Protein AF-A0AA40S9V7-F1 (afdb_monomer)

Mean predicted aligned error: 4.89 Å

Organism: NCBI:txid67282

Sequence (47 aa):
MSHRNAPLTPTGRLRLARCVVDEGWPLRRAAERFQVSHTTAARWAGR

InterPro domains:
  IPR009057 Homedomain-like superfamily [SSF46689] (3-47)

Nearest PDB structures (foldseek):
  8d8k-assembly1_6  TM=9.382E-01  e=6.782E-01  Saccharomyces cerevisiae
  6kon-assembly1_F  TM=8.537E-01  e=1.256E+00  Mycobacterium tuberculosis H37Rv
  6koq-assembly1_F  TM=7.769E-01  e=1.421E+00  Mycobacterium tuberculosis H37Rv
  3vfz-assembly3_B  TM=7.820E-01  e=2.800E+00  Mycobacterium tuberculosis
  2h27-assembly2_D  TM=7.494E-01  e=4.053E+00  Escherichia coli K-12

Structure (mmCIF, N/CA/C/O backbone):
data_AF-A0AA40S9V7-F1
#
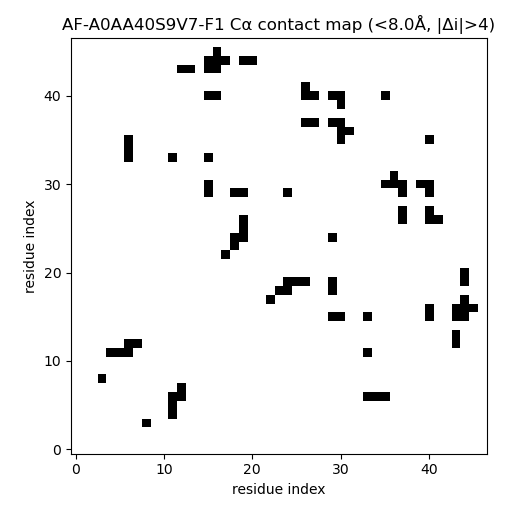_entry.id   AF-A0AA40S9V7-F1
#
loop_
_atom_site.group_PDB
_atom_site.id
_atom_site.type_symbol
_atom_site.label_atom_id
_atom_site.label_alt_id
_atom_site.label_comp_id
_atom_site.label_asym_id
_atom_site.label_entity_id
_atom_site.label_seq_id
_atom_site.pdbx_PDB_ins_code
_atom_site.Cartn_x
_atom_site.Cartn_y
_atom_site.Cartn_z
_atom_site.occupancy
_atom_site.B_iso_or_equiv
_atom_site.auth_seq_id
_atom_site.auth_comp_id
_atom_site.auth_asym_id
_atom_site.auth_atom_id
_atom_site.pdbx_PDB_model_num
ATOM 1 N N . MET A 1 1 ? 13.751 -1.803 -20.138 1.00 50.97 1 MET A N 1
ATOM 2 C CA . MET A 1 1 ? 13.517 -2.934 -19.215 1.00 50.97 1 MET A CA 1
ATOM 3 C C . MET A 1 1 ? 12.429 -2.539 -18.225 1.00 50.97 1 MET A C 1
ATOM 5 O O . MET A 1 1 ? 12.625 -1.597 -17.472 1.00 50.97 1 MET A O 1
ATOM 9 N N . SER A 1 2 ? 11.269 -3.196 -18.267 1.00 51.91 2 SER A N 1
ATOM 10 C CA . SER A 1 2 ? 10.190 -3.016 -17.28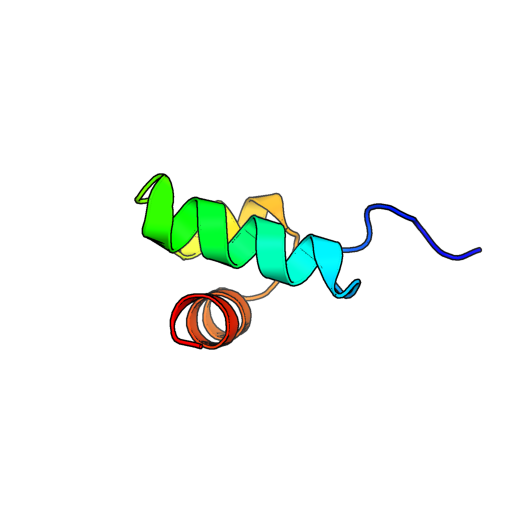7 1.00 51.91 2 SER A CA 1
ATOM 11 C C . SER A 1 2 ? 10.399 -4.044 -16.178 1.00 51.91 2 SER A C 1
ATOM 13 O O . SER A 1 2 ? 10.214 -5.241 -16.404 1.00 51.91 2 SER A O 1
ATOM 15 N N . HIS A 1 3 ? 10.865 -3.615 -15.003 1.00 57.56 3 HIS A N 1
ATOM 16 C CA . HIS A 1 3 ? 10.957 -4.517 -13.857 1.00 57.56 3 HIS A CA 1
ATOM 17 C C . HIS A 1 3 ? 9.533 -4.911 -13.453 1.00 57.56 3 HIS A C 1
ATOM 19 O O . HIS A 1 3 ? 8.790 -4.111 -12.891 1.00 57.56 3 HIS A O 1
ATOM 25 N N . ARG A 1 4 ? 9.156 -6.167 -13.715 1.00 58.25 4 ARG A N 1
ATOM 26 C CA . ARG A 1 4 ? 7.844 -6.749 -13.368 1.00 58.25 4 ARG A CA 1
ATOM 27 C C . ARG A 1 4 ? 7.488 -6.603 -11.877 1.00 58.25 4 ARG A C 1
ATOM 29 O O . ARG A 1 4 ? 6.317 -6.622 -11.523 1.00 58.25 4 ARG A O 1
ATOM 36 N N . ASN A 1 5 ? 8.497 -6.417 -11.026 1.00 56.56 5 ASN A N 1
ATOM 37 C CA . ASN A 1 5 ? 8.364 -6.231 -9.581 1.00 56.56 5 ASN A CA 1
ATOM 38 C C . ASN A 1 5 ? 8.515 -4.768 -9.134 1.00 56.56 5 ASN A C 1
ATOM 40 O O . ASN A 1 5 ? 8.677 -4.516 -7.943 1.00 56.56 5 ASN A O 1
ATOM 44 N N . ALA A 1 6 ? 8.489 -3.800 -10.054 1.00 63.84 6 ALA A N 1
ATOM 45 C CA . ALA A 1 6 ? 8.580 -2.401 -9.673 1.00 63.84 6 ALA A CA 1
ATOM 46 C C . ALA A 1 6 ? 7.334 -1.993 -8.849 1.00 63.84 6 ALA A C 1
ATOM 48 O O . ALA A 1 6 ? 6.203 -2.274 -9.271 1.00 63.84 6 ALA A O 1
ATOM 49 N N . PRO A 1 7 ? 7.512 -1.281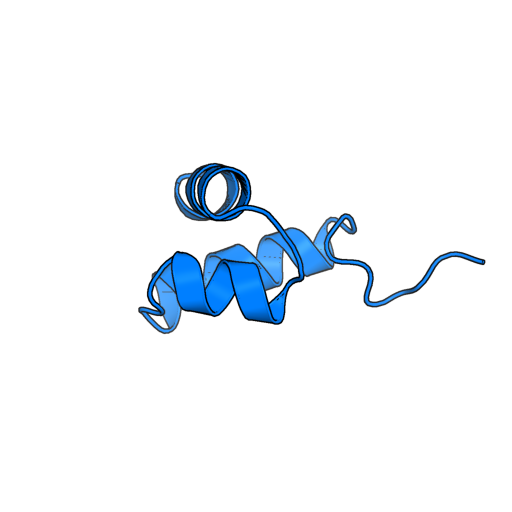 -7.721 1.00 61.81 7 PRO A N 1
ATOM 50 C CA . PRO A 1 7 ? 6.424 -0.809 -6.851 1.00 61.81 7 PRO A CA 1
ATOM 51 C C . PRO A 1 7 ? 5.372 0.032 -7.584 1.00 61.81 7 PRO A C 1
ATOM 53 O O . PRO A 1 7 ? 4.211 0.084 -7.194 1.00 61.81 7 PRO A O 1
ATOM 56 N N . LEU A 1 8 ? 5.787 0.674 -8.678 1.00 67.69 8 LEU A N 1
ATOM 57 C CA . LEU A 1 8 ? 4.977 1.580 -9.489 1.00 67.69 8 LEU A CA 1
ATOM 58 C C . LEU A 1 8 ? 4.042 0.856 -10.472 1.00 67.69 8 LEU A C 1
ATOM 60 O O . LEU A 1 8 ? 3.149 1.481 -11.054 1.00 67.69 8 LEU A O 1
ATOM 64 N N . THR A 1 9 ? 4.192 -0.460 -10.643 1.00 79.62 9 THR A N 1
ATOM 65 C CA . THR A 1 9 ? 3.225 -1.255 -11.411 1.00 79.62 9 THR A CA 1
ATOM 66 C C . THR A 1 9 ? 1.859 -1.262 -10.706 1.00 79.62 9 THR A C 1
ATOM 68 O O . THR A 1 9 ? 1.807 -1.221 -9.474 1.00 79.62 9 THR A O 1
ATOM 71 N N . PRO A 1 10 ? 0.728 -1.332 -11.436 1.00 80.31 10 PRO A N 1
ATOM 72 C CA . PRO A 1 10 ? -0.597 -1.476 -10.820 1.00 80.31 10 PRO A CA 1
ATOM 73 C C . PRO A 1 10 ? -0.663 -2.655 -9.836 1.00 80.31 10 PRO A C 1
ATOM 75 O O . PRO A 1 10 ? -1.217 -2.531 -8.748 1.00 80.31 10 PRO A O 1
ATOM 78 N N . THR A 1 11 ? -0.002 -3.765 -10.173 1.00 85.06 11 THR A N 1
ATOM 79 C CA . THR A 1 11 ? 0.106 -4.955 -9.320 1.00 85.06 11 THR A CA 1
ATOM 80 C C . THR A 1 11 ? 0.921 -4.699 -8.051 1.00 85.06 11 THR A C 1
ATOM 82 O O . THR A 1 11 ? 0.550 -5.184 -6.985 1.00 85.06 11 THR A O 1
ATOM 85 N N . GLY A 1 12 ? 2.015 -3.934 -8.137 1.00 86.56 12 GLY A N 1
ATOM 86 C CA . GLY A 1 12 ? 2.825 -3.544 -6.978 1.00 86.56 12 GLY A CA 1
ATOM 87 C C . GLY A 1 12 ? 2.035 -2.701 -5.977 1.00 86.56 12 GLY A C 1
ATOM 88 O O .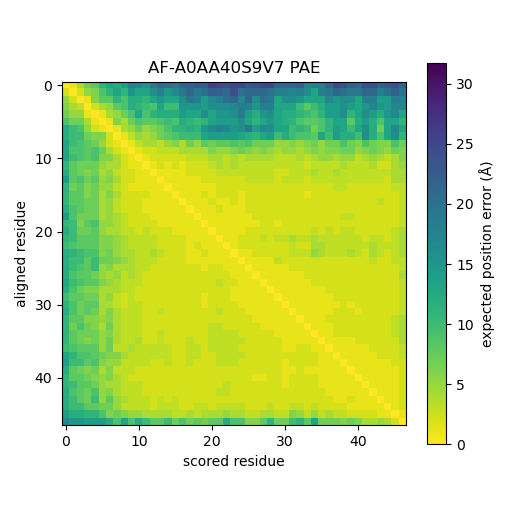 GLY A 1 12 ? 2.058 -2.990 -4.783 1.00 86.56 12 GLY A O 1
ATOM 89 N N . ARG A 1 13 ? 1.250 -1.739 -6.476 1.00 88.50 13 ARG A N 1
ATOM 90 C CA . ARG A 1 13 ? 0.346 -0.914 -5.656 1.00 88.50 13 ARG A CA 1
ATOM 91 C C . ARG A 1 13 ? -0.711 -1.745 -4.941 1.00 88.50 13 ARG A C 1
ATOM 93 O O . ARG A 1 13 ? -0.921 -1.572 -3.746 1.00 88.50 13 ARG A O 1
ATOM 100 N N . LEU A 1 14 ? -1.334 -2.673 -5.665 1.00 89.69 14 LEU A N 1
ATOM 101 C CA . LEU A 1 14 ? -2.387 -3.527 -5.119 1.00 89.69 14 LEU A CA 1
ATOM 102 C C . LEU A 1 14 ? -1.841 -4.487 -4.054 1.00 89.69 14 LEU A C 1
ATOM 104 O O . LEU A 1 14 ? -2.470 -4.691 -3.022 1.00 89.69 14 LEU A O 1
ATOM 108 N N . ARG A 1 15 ? -0.633 -5.026 -4.264 1.00 90.25 15 ARG A N 1
ATOM 109 C CA . ARG A 1 15 ? 0.072 -5.824 -3.250 1.00 90.25 15 ARG A CA 1
ATOM 110 C C . ARG A 1 15 ? 0.395 -5.006 -2.001 1.00 90.25 15 ARG A C 1
ATOM 112 O O . ARG A 1 15 ? 0.203 -5.517 -0.907 1.00 90.25 15 ARG A O 1
ATOM 119 N N . LEU A 1 16 ? 0.836 -3.754 -2.153 1.00 91.50 16 LEU A N 1
ATOM 120 C CA . LEU A 1 16 ? 1.082 -2.873 -1.010 1.00 91.50 16 LEU A CA 1
ATOM 121 C C . LEU A 1 16 ? -0.197 -2.640 -0.201 1.00 91.50 16 LEU A C 1
ATOM 123 O O . LEU A 1 16 ? -0.171 -2.805 1.016 1.00 91.50 16 LEU A O 1
ATOM 127 N N . ALA A 1 17 ? -1.299 -2.282 -0.866 1.00 91.75 17 ALA A N 1
ATOM 128 C CA . ALA A 1 17 ? -2.573 -2.012 -0.201 1.00 91.75 17 ALA A CA 1
ATOM 129 C C . ALA A 1 17 ? -3.072 -3.233 0.586 1.00 91.75 17 ALA A C 1
ATOM 131 O O . ALA A 1 17 ? -3.428 -3.094 1.753 1.00 91.75 17 ALA A O 1
ATOM 132 N N . ARG A 1 18 ? -2.989 -4.437 0.002 1.00 92.38 18 ARG A N 1
ATOM 133 C CA . ARG A 1 18 ? -3.342 -5.691 0.690 1.00 92.38 18 ARG A CA 1
ATOM 134 C C . ARG A 1 18 ? -2.481 -5.965 1.921 1.00 92.38 18 ARG A C 1
ATOM 136 O O . ARG A 1 18 ? -3.024 -6.300 2.963 1.00 92.38 18 ARG A O 1
ATOM 143 N N . CYS A 1 19 ? -1.163 -5.754 1.858 1.00 93.19 19 CYS A N 1
ATOM 144 C CA . CYS A 1 19 ? -0.319 -5.928 3.046 1.00 93.19 19 CYS A CA 1
ATOM 145 C C . CYS A 1 19 ? -0.744 -4.994 4.196 1.00 93.19 19 CYS A C 1
ATOM 147 O O . CYS A 1 19 ? -0.664 -5.369 5.360 1.00 93.19 19 CYS A O 1
ATOM 149 N N . VAL A 1 20 ? -1.197 -3.774 3.897 1.00 93.56 20 VAL A N 1
ATOM 150 C CA . VAL A 1 20 ? -1.637 -2.825 4.934 1.00 93.56 20 VAL A CA 1
ATOM 151 C C . VAL A 1 20 ? -3.040 -3.157 5.448 1.00 93.56 20 VAL A C 1
ATOM 153 O O . VAL A 1 20 ? -3.242 -3.176 6.658 1.00 93.56 20 VAL A O 1
ATOM 156 N N . VAL A 1 21 ? -3.996 -3.406 4.550 1.00 91.81 21 VAL A N 1
ATOM 157 C CA . VAL A 1 21 ? -5.419 -3.580 4.890 1.00 91.81 21 VAL A CA 1
ATOM 158 C C . VAL A 1 21 ? -5.726 -5.002 5.356 1.00 91.81 21 VAL A C 1
ATOM 160 O O . VAL A 1 21 ? -6.328 -5.174 6.410 1.00 91.81 21 VAL A O 1
ATOM 163 N N . ASP A 1 22 ? -5.288 -6.012 4.601 1.00 92.94 22 ASP A N 1
ATOM 164 C CA . ASP A 1 22 ? -5.621 -7.415 4.869 1.00 92.94 22 ASP A CA 1
ATOM 165 C C . ASP A 1 22 ? -4.672 -8.022 5.909 1.00 92.94 22 ASP A C 1
ATOM 167 O O . ASP A 1 22 ? -5.100 -8.723 6.822 1.00 92.94 22 ASP A O 1
ATOM 171 N N . GLU A 1 23 ? -3.368 -7.750 5.787 1.00 93.00 23 GLU A N 1
ATOM 172 C CA . GLU A 1 23 ? -2.361 -8.296 6.710 1.00 93.00 23 GLU A CA 1
ATOM 173 C C . GLU A 1 23 ? -2.088 -7.377 7.917 1.00 93.00 23 GLU A C 1
ATOM 175 O O . GLU A 1 23 ? -1.300 -7.731 8.796 1.00 93.00 23 GLU A O 1
ATOM 180 N N . GLY A 1 24 ? -2.696 -6.185 7.966 1.00 93.44 24 GLY A N 1
ATOM 181 C CA . GLY A 1 24 ? -2.554 -5.244 9.082 1.00 93.44 24 GLY A CA 1
ATOM 182 C C . GLY A 1 24 ? -1.147 -4.663 9.243 1.00 93.44 24 GLY A C 1
ATOM 183 O O . GLY A 1 24 ? -0.750 -4.282 10.348 1.00 93.44 24 GLY A O 1
ATOM 184 N N . TRP A 1 25 ? -0.341 -4.625 8.177 1.00 96.12 25 TRP A N 1
ATOM 185 C CA . TRP A 1 25 ? 1.027 -4.128 8.288 1.00 96.12 25 TRP A CA 1
ATOM 186 C C . TRP A 1 25 ? 1.058 -2.629 8.617 1.00 96.12 25 TRP A C 1
ATOM 188 O O . TRP A 1 25 ? 0.333 -1.840 8.007 1.00 96.12 25 TRP A O 1
ATOM 198 N N . PRO A 1 26 ? 2.001 -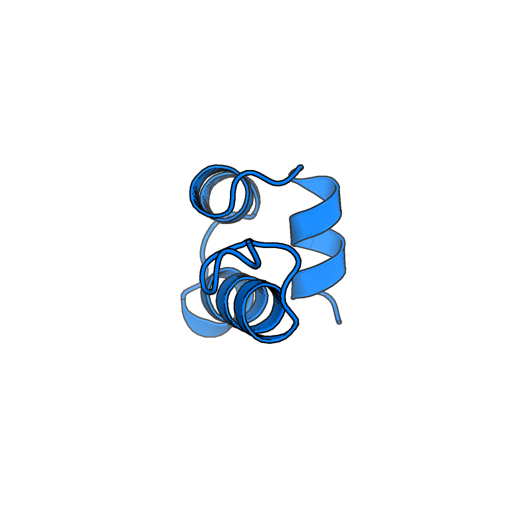2.186 9.472 1.00 95.00 26 PRO A N 1
ATOM 199 C CA . PRO A 1 26 ? 2.280 -0.767 9.637 1.00 95.00 26 PRO A CA 1
ATOM 200 C C . PRO A 1 26 ? 2.696 -0.125 8.307 1.00 95.00 26 PRO A C 1
ATOM 202 O O . PRO A 1 26 ? 3.536 -0.668 7.583 1.00 95.00 26 PRO A O 1
ATOM 205 N N . LEU A 1 27 ? 2.195 1.084 8.029 1.00 93.19 27 LEU A N 1
ATOM 206 C CA . LEU A 1 27 ? 2.493 1.827 6.794 1.00 93.19 27 LEU A CA 1
ATOM 207 C C . LEU A 1 27 ? 3.995 1.974 6.521 1.00 93.19 27 LEU A C 1
ATOM 209 O O . LEU A 1 27 ? 4.416 1.869 5.374 1.00 93.19 27 LEU A O 1
ATOM 213 N N . ARG A 1 28 ? 4.816 2.174 7.563 1.00 93.88 28 ARG A N 1
ATOM 214 C CA . ARG A 1 28 ? 6.284 2.246 7.429 1.00 93.88 28 ARG A CA 1
ATOM 215 C C . ARG A 1 28 ? 6.883 0.930 6.940 1.00 93.88 28 ARG A C 1
ATOM 217 O O . ARG A 1 28 ? 7.685 0.943 6.015 1.00 93.88 28 ARG A O 1
ATOM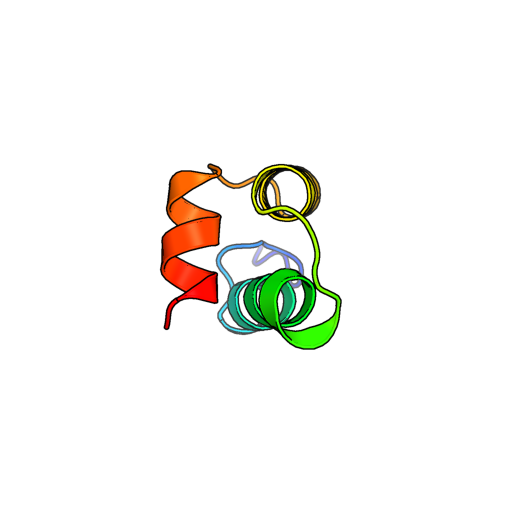 224 N N . ARG A 1 29 ? 6.432 -0.198 7.496 1.00 94.62 29 ARG A N 1
ATOM 225 C CA . ARG A 1 29 ? 6.899 -1.538 7.114 1.00 94.62 29 ARG A CA 1
ATOM 226 C C . ARG A 1 29 ? 6.539 -1.856 5.663 1.00 94.62 29 ARG A C 1
ATOM 228 O O . ARG A 1 29 ? 7.364 -2.377 4.915 1.00 94.62 29 ARG A O 1
ATOM 235 N N . ALA A 1 30 ? 5.312 -1.530 5.257 1.00 93.50 30 ALA A N 1
ATOM 236 C CA . ALA A 1 30 ? 4.890 -1.674 3.870 1.00 93.50 30 ALA A CA 1
ATOM 237 C C . ALA A 1 30 ? 5.718 -0.755 2.951 1.00 93.50 30 ALA A C 1
ATOM 239 O O . ALA A 1 30 ? 6.284 -1.211 1.963 1.00 93.50 30 ALA A O 1
ATOM 240 N N . ALA A 1 31 ? 5.877 0.517 3.310 1.00 92.50 31 ALA A N 1
ATOM 241 C CA . ALA A 1 31 ? 6.652 1.478 2.530 1.00 92.50 31 ALA A CA 1
ATOM 242 C C . ALA A 1 31 ? 8.109 1.035 2.301 1.00 92.50 31 ALA A C 1
ATOM 244 O O . ALA A 1 31 ? 8.587 1.075 1.169 1.00 92.5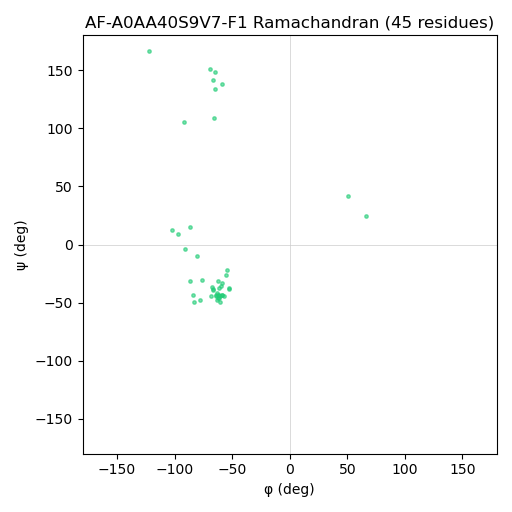0 31 ALA A O 1
ATOM 245 N N . GLU A 1 32 ? 8.782 0.525 3.335 1.00 93.00 32 GLU A N 1
ATOM 246 C CA . GLU A 1 32 ? 10.144 -0.013 3.242 1.00 93.00 32 GLU A CA 1
ATOM 247 C C . GLU A 1 32 ? 10.222 -1.228 2.308 1.00 93.00 32 GLU A C 1
ATOM 249 O O . GLU A 1 32 ? 11.075 -1.276 1.418 1.00 93.00 32 GLU A O 1
ATOM 254 N N . ARG A 1 33 ? 9.297 -2.187 2.438 1.00 90.75 33 ARG A N 1
ATOM 255 C CA . ARG A 1 33 ? 9.272 -3.391 1.588 1.00 90.75 33 ARG A CA 1
ATOM 256 C C . ARG A 1 33 ? 9.083 -3.066 0.110 1.00 90.75 33 ARG A C 1
ATOM 258 O O . ARG A 1 33 ? 9.663 -3.729 -0.746 1.00 90.75 33 ARG A O 1
ATOM 265 N N . PHE A 1 34 ? 8.266 -2.063 -0.177 1.00 89.38 34 PHE 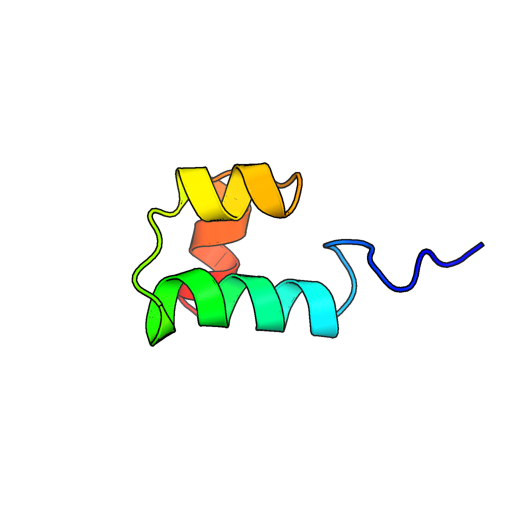A N 1
ATOM 266 C CA . PHE A 1 34 ? 7.970 -1.629 -1.535 1.00 89.38 34 PHE A CA 1
ATOM 267 C C . PHE A 1 34 ? 8.828 -0.438 -1.973 1.00 89.38 34 PHE A C 1
ATOM 269 O O . PHE A 1 34 ? 8.564 0.105 -3.033 1.00 89.38 34 PHE A O 1
ATOM 276 N N . GLN A 1 35 ? 9.851 -0.032 -1.214 1.00 90.56 35 GLN A N 1
ATOM 277 C CA . GLN A 1 35 ? 10.761 1.063 -1.587 1.00 90.56 35 GLN A CA 1
ATOM 278 C C . GLN A 1 35 ? 10.018 2.352 -2.004 1.00 90.56 35 GLN A C 1
ATOM 280 O O . GLN A 1 35 ? 10.365 3.006 -2.988 1.00 90.56 35 GLN A O 1
ATOM 285 N N . VAL A 1 36 ? 8.962 2.705 -1.266 1.00 90.19 36 VAL A N 1
ATOM 286 C CA . VAL A 1 36 ? 8.178 3.938 -1.456 1.00 90.19 36 VAL A CA 1
ATOM 287 C C . VAL A 1 36 ? 8.167 4.771 -0.177 1.00 90.19 36 VAL A C 1
ATOM 289 O O . VAL A 1 36 ? 8.518 4.294 0.898 1.00 90.19 36 VAL A O 1
ATOM 292 N N . SER A 1 37 ? 7.735 6.031 -0.262 1.00 91.69 37 SER A N 1
ATOM 293 C CA . SER A 1 37 ? 7.514 6.845 0.937 1.00 91.69 37 SER A CA 1
ATOM 294 C C . SER A 1 37 ? 6.306 6.351 1.743 1.00 91.69 37 SER A C 1
ATOM 296 O O . SER A 1 37 ? 5.322 5.861 1.181 1.00 91.69 37 SER A O 1
ATOM 298 N N . HIS A 1 38 ? 6.324 6.566 3.064 1.00 91.75 38 HIS A N 1
ATOM 299 C CA . HIS A 1 38 ? 5.180 6.235 3.927 1.00 91.75 38 HIS A CA 1
ATOM 300 C C . HIS A 1 38 ? 3.894 6.970 3.501 1.00 91.75 38 HIS A C 1
ATOM 302 O O . HIS A 1 38 ? 2.802 6.421 3.601 1.00 91.75 38 HIS A O 1
ATOM 308 N N . THR A 1 39 ? 4.021 8.197 2.984 1.00 93.69 39 THR A N 1
ATOM 309 C CA . THR A 1 39 ? 2.899 9.000 2.475 1.00 93.69 39 THR A CA 1
ATOM 310 C C . THR A 1 39 ? 2.284 8.391 1.214 1.00 93.69 39 THR A C 1
ATOM 312 O O . THR A 1 39 ? 1.067 8.414 1.040 1.00 93.69 39 THR A O 1
ATOM 315 N N . THR A 1 40 ? 3.112 7.798 0.350 1.00 92.00 40 THR A N 1
ATOM 316 C CA . THR A 1 40 ? 2.660 7.059 -0.837 1.00 92.00 40 THR A CA 1
ATOM 317 C C . THR A 1 40 ? 1.942 5.778 -0.434 1.00 92.00 40 THR A C 1
ATOM 319 O O . THR A 1 40 ? 0.861 5.500 -0.948 1.00 92.00 40 THR A O 1
ATOM 322 N N . ALA A 1 41 ? 2.498 5.041 0.532 1.00 92.69 41 ALA A N 1
ATOM 323 C CA . ALA A 1 41 ? 1.861 3.849 1.081 1.00 92.69 41 ALA A CA 1
ATOM 324 C C . ALA A 1 41 ? 0.482 4.167 1.690 1.00 92.69 41 ALA A C 1
ATOM 326 O O . ALA A 1 41 ? -0.486 3.472 1.394 1.00 92.69 41 ALA A O 1
ATOM 327 N N . ALA A 1 42 ? 0.363 5.263 2.452 1.00 92.19 42 ALA A N 1
ATOM 328 C CA . ALA A 1 42 ? -0.909 5.716 3.023 1.00 92.19 42 ALA A CA 1
ATOM 329 C C . ALA A 1 42 ? -1.953 6.033 1.940 1.00 92.19 42 ALA A C 1
ATOM 331 O O . ALA A 1 42 ? -3.101 5.604 2.030 1.00 92.19 42 ALA A O 1
ATOM 332 N N . ARG A 1 43 ? -1.540 6.729 0.872 1.00 91.25 43 ARG A N 1
ATOM 333 C CA . ARG A 1 43 ? -2.407 7.044 -0.274 1.00 91.25 43 ARG A CA 1
ATOM 334 C C . ARG A 1 43 ? -2.908 5.815 -1.024 1.00 91.25 43 ARG A C 1
ATOM 336 O O . ARG A 1 43 ? -3.965 5.892 -1.637 1.00 91.25 43 ARG A O 1
ATOM 343 N N . TRP A 1 44 ? -2.132 4.738 -1.065 1.00 91.38 44 TRP A N 1
ATOM 344 C CA . TRP A 1 44 ? -2.529 3.510 -1.758 1.00 91.38 44 TRP A CA 1
ATOM 345 C C . TRP A 1 44 ? -3.347 2.576 -0.871 1.00 91.38 44 TRP A C 1
ATOM 347 O O . TRP A 1 44 ? -4.200 1.881 -1.397 1.00 91.38 44 TRP A O 1
ATOM 357 N N . ALA A 1 45 ? -3.107 2.571 0.441 1.00 88.75 45 ALA A N 1
ATOM 358 C CA . ALA A 1 45 ? -3.876 1.767 1.389 1.00 88.75 45 ALA A CA 1
ATOM 359 C C . ALA A 1 45 ? -5.267 2.352 1.689 1.00 88.75 45 ALA A C 1
ATOM 361 O O . ALA A 1 45 ? -6.192 1.605 1.975 1.00 88.75 45 ALA A O 1
ATOM 362 N N . GLY A 1 46 ? -5.422 3.678 1.630 1.00 85.31 46 GLY A N 1
ATOM 363 C CA . GLY A 1 46 ? -6.706 4.353 1.851 1.00 85.31 46 GLY A CA 1
ATOM 364 C C . GLY A 1 46 ? -7.586 4.495 0.605 1.00 85.31 46 GLY A C 1
ATOM 365 O O . GLY A 1 46 ? -8.478 5.340 0.613 1.00 85.31 46 GLY A O 1
ATOM 366 N N . ARG A 1 47 ? -7.297 3.768 -0.480 1.00 75.56 47 ARG A N 1
ATOM 367 C CA . ARG A 1 47 ? -7.966 3.898 -1.780 1.00 75.56 47 ARG A CA 1
ATOM 368 C C . ARG A 1 47 ? -8.582 2.577 -2.200 1.00 75.56 47 ARG A C 1
ATOM 370 O O . ARG A 1 47 ? -9.701 2.638 -2.746 1.00 75.56 47 ARG A O 1
#

pLDDT: mean 85.13, std 12.83, range [50.97, 96.12]

Radius of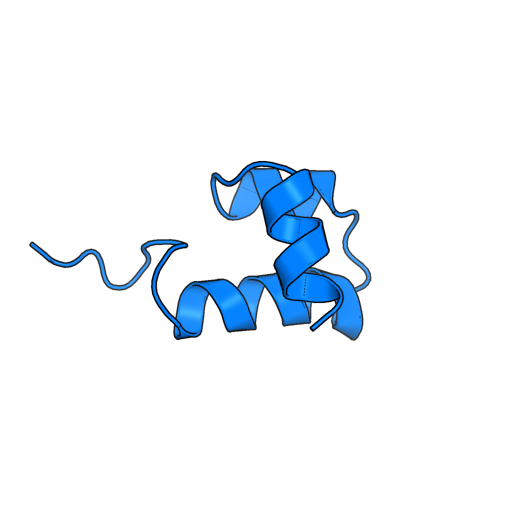 gyration: 9.81 Å; Cα contacts (8 Å, |Δi|>4): 48; chains: 1; bounding box: 22×17×29 Å

Foldseek 3Di:
DDDPCQCPPPVNLVVLLCCCPVVVDDLVVSCVVNVHDSVSSVVSNVD

Secondary structure (DSSP, 8-state):
---TT-TTSHHHHHHHHHHHHTS---HHHHHHHTT--HHHHHHHHT-

Solvent-accessible surface area (backbone atoms only — not comparable to full-atom values): 2737 Å² total; per-residue (Å²): 137,83,65,90,82,39,46,85,40,74,68,36,41,52,53,48,21,40,42,36,67,76,68,61,40,55,50,61,63,47,8,61,77,49,77,48,53,46,70,56,36,48,60,48,50,77,106